Protein AF-A0A1H4CGP2-F1 (afdb_monomer_lite)

Secondary structure (DSSP, 8-state):
------------HHHHHHHHHHHHHHHHHHHHHHHT---HHHHHHHHHHHHHHHHHHHHHHHHHHHHTTPPP-HHHHHHHHHHTTHHHHHHHHHHHHHHH-

Sequence (101 aa):
MAGLASEMAECPPRKRKNQIRKELAYLKDVLLLLEVKPKKSYLIAEERRISGKIGQIERNYWTWIESIKSEYTPRGKREYEKERGVPALMQHLKNLRFII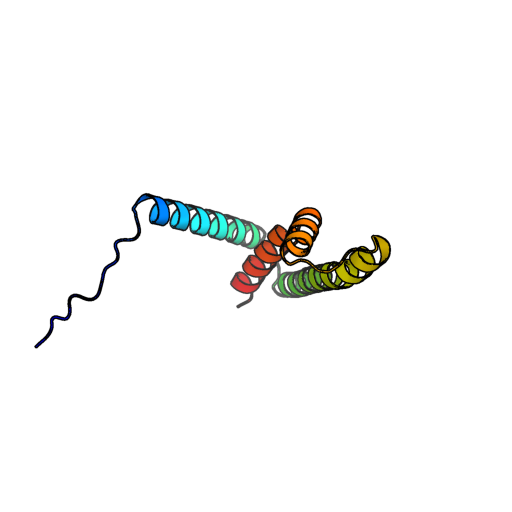D

Foldseek 3Di:
DPDPPPDPVPPPPVNVVVVVVVVVVLVVVLVVVCVVVDDLVVLVVLLVVLVVLLVVLVVVVVVVCVVVVHDDDPVVSVVSCVVVVVVVSVSVSVSSVVVND

Radius of gyration: 19.7 Å; chains: 1; bounding box: 38×55×37 Å

Structure (mmCIF, N/CA/C/O backbone):
data_AF-A0A1H4CGP2-F1
#
_entry.id   AF-A0A1H4CGP2-F1
#
loop_
_atom_site.group_PDB
_ato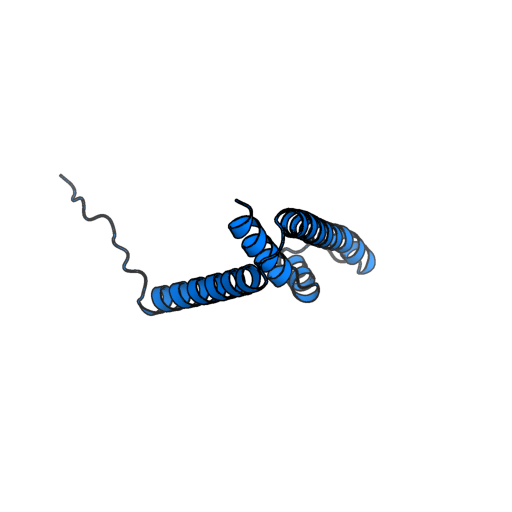m_site.id
_atom_site.type_symbol
_atom_site.label_atom_id
_atom_site.label_alt_id
_atom_site.label_comp_id
_atom_site.label_asym_id
_atom_site.label_entity_id
_atom_site.label_seq_id
_atom_site.pdbx_PDB_ins_code
_atom_site.Cartn_x
_atom_site.Cartn_y
_atom_site.Cartn_z
_atom_site.occupancy
_atom_site.B_iso_or_equiv
_atom_site.auth_seq_id
_atom_site.auth_comp_id
_atom_site.auth_asym_id
_atom_site.auth_atom_id
_atom_site.pdbx_PDB_model_num
ATOM 1 N N . MET A 1 1 ? 21.155 43.556 13.019 1.00 42.44 1 MET A N 1
ATOM 2 C CA . MET A 1 1 ? 19.941 42.784 13.358 1.00 42.44 1 MET A CA 1
ATOM 3 C C . MET A 1 1 ? 19.184 42.506 12.067 1.00 42.44 1 MET A C 1
ATOM 5 O O . MET A 1 1 ? 18.368 43.320 11.659 1.00 42.44 1 MET A O 1
ATOM 9 N N . ALA A 1 2 ? 19.555 41.433 11.362 1.00 44.91 2 ALA A N 1
ATOM 10 C CA . ALA A 1 2 ? 18.873 41.006 10.141 1.00 44.91 2 ALA A CA 1
ATOM 11 C C . ALA A 1 2 ? 17.583 40.275 10.534 1.00 44.91 2 ALA A C 1
ATOM 13 O O . ALA A 1 2 ? 17.596 39.435 11.432 1.00 44.91 2 ALA A O 1
ATOM 14 N N . GLY A 1 3 ? 16.476 40.701 9.933 1.00 42.19 3 GLY A N 1
ATOM 15 C CA . GLY A 1 3 ? 15.122 40.426 10.383 1.00 42.19 3 GLY A CA 1
ATOM 16 C C . GLY A 1 3 ? 14.733 38.952 10.356 1.00 42.19 3 GLY A C 1
ATOM 17 O O . GLY A 1 3 ? 14.926 38.245 9.371 1.00 42.19 3 GLY A O 1
ATOM 18 N N . LEU A 1 4 ? 14.079 38.548 11.441 1.00 50.44 4 LEU A N 1
ATOM 19 C CA . LEU A 1 4 ? 13.177 37.405 11.531 1.00 50.44 4 LEU A CA 1
ATOM 20 C C . LEU A 1 4 ? 11.930 37.650 10.662 1.00 50.44 4 LEU A C 1
ATOM 22 O O . LEU A 1 4 ? 10.823 37.792 11.169 1.00 50.44 4 LEU A O 1
ATOM 26 N N . ALA A 1 5 ? 12.097 37.712 9.347 1.00 49.69 5 ALA A N 1
ATOM 27 C CA . ALA A 1 5 ? 11.003 37.508 8.407 1.00 49.69 5 ALA A CA 1
ATOM 28 C C . ALA A 1 5 ? 11.251 36.158 7.740 1.00 49.69 5 ALA A C 1
ATOM 30 O O . ALA A 1 5 ? 11.598 36.066 6.567 1.00 49.69 5 ALA A O 1
ATOM 31 N N . SER A 1 6 ? 11.156 35.116 8.571 1.00 46.47 6 SER A N 1
ATOM 32 C CA . SER A 1 6 ? 11.097 33.732 8.128 1.00 46.47 6 SER A CA 1
ATOM 33 C C . SER A 1 6 ? 10.020 33.636 7.061 1.00 46.47 6 SER A C 1
ATOM 35 O O . SER A 1 6 ? 8.868 34.012 7.285 1.00 46.47 6 SER A O 1
ATOM 37 N N . GLU A 1 7 ? 10.457 33.192 5.896 1.00 48.91 7 GLU A N 1
ATOM 38 C CA . GLU A 1 7 ? 9.692 32.888 4.708 1.00 48.91 7 GLU A CA 1
ATOM 39 C C . GLU A 1 7 ? 8.458 32.051 5.072 1.00 48.91 7 GLU A C 1
ATOM 41 O O . GLU A 1 7 ? 8.462 30.820 5.030 1.00 48.91 7 GLU A O 1
ATOM 46 N N . MET A 1 8 ? 7.343 32.714 5.379 1.00 48.78 8 MET A N 1
ATOM 47 C CA . MET A 1 8 ? 6.030 32.129 5.160 1.00 48.78 8 MET A CA 1
ATOM 48 C C . MET A 1 8 ? 5.850 32.071 3.649 1.00 48.78 8 MET A C 1
ATOM 50 O O . MET A 1 8 ? 5.173 32.906 3.056 1.00 48.78 8 MET A O 1
ATOM 54 N N . ALA A 1 9 ? 6.521 31.112 3.009 1.00 52.78 9 ALA A N 1
ATOM 55 C CA . ALA A 1 9 ? 6.240 30.727 1.643 1.00 52.78 9 ALA A CA 1
ATOM 56 C C . ALA A 1 9 ? 4.785 30.252 1.628 1.00 52.78 9 ALA A C 1
ATOM 58 O O . ALA A 1 9 ? 4.489 29.088 1.911 1.00 52.78 9 ALA A O 1
ATOM 59 N N . GLU A 1 10 ? 3.864 31.189 1.395 1.00 57.94 10 GLU A N 1
ATOM 60 C CA . GLU A 1 10 ? 2.443 30.925 1.280 1.00 57.94 10 GLU A CA 1
ATOM 61 C C . GLU A 1 10 ? 2.278 29.849 0.216 1.00 57.94 10 GLU A C 1
ATOM 63 O O . GLU A 1 10 ? 2.461 30.071 -0.983 1.00 57.94 10 GLU A O 1
ATOM 68 N N . CYS A 1 11 ? 2.001 28.628 0.672 1.00 59.34 11 CYS A N 1
ATOM 69 C CA . CYS A 1 11 ? 1.760 27.517 -0.220 1.00 59.34 11 CYS A CA 1
ATOM 70 C C . CYS A 1 11 ? 0.602 27.937 -1.138 1.00 59.34 11 CYS A C 1
ATOM 72 O O . CYS A 1 11 ? -0.481 28.231 -0.617 1.00 59.34 11 CYS A O 1
ATOM 74 N N . PRO A 1 12 ? 0.801 27.987 -2.473 1.00 70.00 12 PRO A N 1
ATOM 75 C CA . PRO A 1 12 ? -0.190 28.513 -3.397 1.00 70.00 12 PRO A CA 1
ATOM 76 C C . PRO A 1 12 ? -1.572 27.927 -3.085 1.00 70.00 12 PRO A C 1
ATOM 78 O O . PRO A 1 12 ? -1.667 26.703 -2.934 1.00 70.00 12 PRO A O 1
ATOM 81 N N . PRO A 1 13 ? -2.651 28.729 -3.025 1.00 70.94 13 PRO A N 1
ATOM 82 C CA . PRO A 1 13 ? -3.971 28.276 -2.567 1.00 70.94 13 PRO A CA 1
ATOM 83 C C . PRO A 1 13 ? -4.460 26.972 -3.230 1.00 70.94 13 PRO A C 1
ATOM 85 O O . PRO A 1 13 ? -5.111 26.134 -2.601 1.00 70.94 13 PRO A O 1
ATOM 88 N N . ARG A 1 14 ? -4.074 26.739 -4.49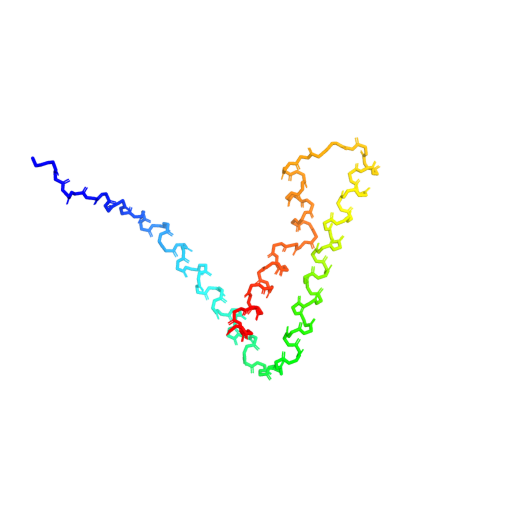5 1.00 70.81 14 ARG A N 1
ATOM 89 C CA . ARG A 1 14 ? -4.337 25.496 -5.245 1.00 70.81 14 ARG A CA 1
ATOM 90 C C . ARG A 1 14 ? -3.636 24.260 -4.662 1.00 70.81 14 ARG A C 1
ATOM 92 O O . ARG A 1 14 ? -4.256 23.200 -4.586 1.00 70.81 14 ARG A O 1
ATOM 99 N N . LYS A 1 15 ? -2.371 24.375 -4.239 1.00 78.06 15 LYS A N 1
ATOM 100 C CA . LYS A 1 15 ? -1.616 23.276 -3.611 1.00 78.06 15 LYS A CA 1
ATOM 101 C C . LYS A 1 15 ? -2.242 22.896 -2.268 1.00 78.06 15 LYS A C 1
ATOM 103 O O . LYS A 1 15 ? -2.486 21.714 -2.037 1.00 78.06 15 LYS A O 1
ATOM 108 N N . ARG A 1 16 ? -2.617 23.889 -1.452 1.00 83.06 16 ARG A N 1
ATOM 109 C CA . ARG A 1 16 ? -3.302 23.676 -0.165 1.00 83.06 16 ARG A CA 1
ATOM 110 C C . ARG A 1 16 ? -4.648 22.964 -0.334 1.00 83.06 16 ARG A C 1
ATOM 112 O O . ARG A 1 16 ? -4.913 21.979 0.346 1.00 83.06 16 ARG A O 1
ATOM 119 N N . LYS A 1 17 ? -5.468 23.386 -1.302 1.00 86.75 17 LYS A N 1
ATOM 120 C CA . LYS A 1 17 ? -6.754 22.731 -1.605 1.00 86.75 17 LYS A CA 1
ATOM 121 C C . LYS A 1 17 ? -6.590 21.268 -2.035 1.00 86.75 17 LYS A C 1
ATOM 123 O O . LYS A 1 17 ? -7.371 20.414 -1.623 1.00 86.75 17 LYS A O 1
ATOM 128 N N . ASN A 1 18 ? -5.588 20.969 -2.861 1.00 88.44 18 ASN A N 1
ATOM 129 C CA . ASN A 1 18 ? -5.317 19.597 -3.295 1.00 88.44 18 ASN A CA 1
ATOM 130 C C . ASN A 1 18 ? -4.807 18.716 -2.152 1.00 88.44 18 ASN A C 1
ATOM 132 O O . ASN A 1 18 ? -5.171 17.544 -2.097 1.00 88.44 18 ASN A O 1
ATOM 136 N N . GLN A 1 19 ? -4.013 19.277 -1.240 1.00 89.19 19 GLN A N 1
ATOM 137 C CA . GLN A 1 19 ? -3.563 18.579 -0.040 1.00 89.19 19 GLN A CA 1
ATOM 138 C C . GLN A 1 19 ? -4.751 18.191 0.851 1.00 89.19 19 GLN A C 1
ATOM 140 O O . GLN A 1 19 ? -4.930 17.011 1.138 1.00 89.19 19 GLN A O 1
ATOM 145 N N . ILE A 1 20 ? -5.637 19.148 1.151 1.00 91.19 20 ILE A N 1
ATOM 146 C CA . ILE A 1 20 ? -6.859 18.904 1.936 1.00 91.19 20 ILE A CA 1
ATOM 147 C C . ILE A 1 20 ? -7.723 17.813 1.289 1.00 91.19 20 ILE A C 1
ATOM 149 O O . ILE A 1 20 ? -8.227 16.928 1.970 1.00 91.19 20 ILE A O 1
ATOM 153 N N . ARG A 1 21 ? -7.883 17.830 -0.041 1.00 91.88 21 ARG A N 1
ATOM 154 C CA . ARG A 1 21 ? -8.652 16.792 -0.753 1.00 91.88 21 ARG A CA 1
ATOM 155 C C . ARG A 1 21 ? -8.062 15.393 -0.577 1.00 91.88 21 ARG A C 1
ATOM 157 O O . ARG A 1 21 ? -8.825 14.446 -0.421 1.00 91.88 21 ARG A O 1
ATOM 164 N N . LYS A 1 22 ? -6.733 15.261 -0.614 1.00 89.19 22 LYS A N 1
ATOM 165 C CA . LYS A 1 22 ? -6.050 13.974 -0.411 1.00 89.19 22 LYS A CA 1
ATOM 166 C C . LYS A 1 22 ? -6.208 13.480 1.022 1.00 89.19 22 LYS A C 1
ATOM 168 O O . LYS A 1 22 ? -6.500 12.308 1.222 1.00 89.19 22 LYS A O 1
ATOM 173 N N . GLU A 1 23 ? -6.057 14.372 1.996 1.00 90.06 23 GLU A N 1
ATOM 174 C CA . GLU A 1 23 ? -6.261 14.053 3.414 1.00 90.06 23 GLU A CA 1
ATOM 175 C C . GLU A 1 23 ? -7.705 13.630 3.689 1.00 90.06 23 GLU A C 1
ATOM 177 O O . GLU A 1 23 ? -7.942 12.629 4.357 1.00 90.06 23 GLU A O 1
ATOM 182 N N . LEU A 1 24 ? -8.678 14.325 3.100 1.00 93.44 24 LEU A N 1
ATOM 183 C CA . LEU A 1 24 ? -10.091 14.000 3.261 1.00 93.44 24 LEU A CA 1
ATOM 184 C C . LEU A 1 24 ? -10.460 12.663 2.600 1.00 93.44 24 LEU A C 1
ATOM 186 O O . LEU A 1 24 ? -11.256 11.914 3.157 1.00 93.44 24 LEU A O 1
ATOM 190 N N . ALA A 1 25 ? -9.877 12.339 1.441 1.00 90.44 25 ALA A N 1
ATOM 191 C CA . ALA A 1 25 ? -10.035 11.021 0.822 1.00 90.44 25 ALA A CA 1
ATOM 192 C C . ALA A 1 25 ? -9.438 9.910 1.703 1.00 90.44 25 ALA A C 1
ATOM 194 O O . ALA A 1 25 ? -10.109 8.923 1.978 1.00 90.44 25 ALA A O 1
ATOM 195 N N . TYR A 1 26 ? -8.228 10.124 2.224 1.00 92.00 26 TYR A N 1
ATOM 196 C CA . TYR A 1 26 ? -7.581 9.201 3.157 1.00 92.00 26 TYR A CA 1
ATOM 197 C C . TYR A 1 26 ? -8.438 8.923 4.402 1.00 92.00 26 TYR A C 1
ATOM 199 O O . TYR A 1 26 ? -8.658 7.766 4.753 1.00 92.00 26 TYR A O 1
ATOM 207 N N . LEU A 1 27 ? -8.963 9.969 5.048 1.00 92.94 27 LEU A N 1
ATOM 208 C CA . LEU A 1 27 ? -9.799 9.817 6.242 1.00 92.94 27 LEU A CA 1
ATOM 209 C C . LEU A 1 27 ? -11.111 9.079 5.952 1.00 92.94 27 LEU A C 1
ATOM 211 O O . LEU A 1 27 ? -11.571 8.316 6.797 1.00 92.94 27 LEU A O 1
ATOM 215 N N . LYS A 1 28 ? -11.696 9.264 4.763 1.00 93.69 28 LYS A N 1
ATOM 216 C CA . LYS A 1 28 ? -12.882 8.505 4.336 1.00 93.69 28 LYS A CA 1
ATOM 217 C C . LYS A 1 28 ? -12.591 7.013 4.216 1.00 93.69 28 LYS A C 1
ATOM 219 O O . LYS A 1 28 ? -13.382 6.213 4.705 1.00 93.69 28 LYS A O 1
ATOM 224 N N . ASP A 1 29 ? -11.460 6.647 3.621 1.00 90.81 29 ASP A N 1
ATOM 225 C CA . ASP A 1 29 ? -11.079 5.239 3.481 1.00 90.81 29 ASP A CA 1
ATOM 226 C C . ASP A 1 29 ? -10.842 4.579 4.849 1.00 90.81 29 ASP A C 1
ATOM 228 O O . ASP A 1 29 ? -11.222 3.429 5.068 1.00 90.81 29 ASP A O 1
ATOM 232 N N . VAL A 1 30 ? -10.230 5.309 5.788 1.00 92.75 30 VAL A N 1
ATOM 233 C CA . VAL A 1 30 ? -10.037 4.848 7.172 1.00 92.75 30 VAL A CA 1
ATOM 234 C C . VAL A 1 30 ? -11.376 4.687 7.893 1.00 92.75 30 VAL A C 1
ATOM 236 O O . VAL A 1 30 ? -11.602 3.663 8.537 1.00 92.75 30 VAL A O 1
ATOM 239 N N . LEU A 1 31 ? -12.274 5.669 7.773 1.00 92.50 31 LEU A N 1
ATOM 240 C CA . LEU A 1 31 ? -13.594 5.618 8.399 1.00 92.50 31 LEU A CA 1
ATOM 241 C C . LEU A 1 31 ? -14.388 4.398 7.920 1.00 92.50 31 LEU A C 1
ATOM 243 O O . LEU A 1 31 ? -14.942 3.676 8.742 1.00 92.50 31 LEU A O 1
ATOM 247 N N . LEU A 1 32 ? -14.361 4.115 6.616 1.00 90.62 32 LEU A N 1
ATOM 248 C CA . LEU A 1 32 ? -15.046 2.962 6.035 1.00 90.62 32 LEU A CA 1
ATOM 249 C C . LEU A 1 32 ? -14.535 1.627 6.605 1.00 90.62 32 LEU A C 1
ATOM 251 O O . LEU A 1 32 ? -15.320 0.713 6.845 1.00 90.62 32 LEU A O 1
ATOM 255 N N . LEU A 1 33 ? -13.233 1.509 6.884 1.00 88.88 33 LEU A N 1
ATOM 256 C CA . LEU A 1 33 ? -12.685 0.328 7.564 1.00 88.88 33 LEU A CA 1
ATOM 257 C C . LEU A 1 33 ? -13.176 0.214 9.013 1.00 88.88 33 LEU A C 1
ATOM 259 O O . LEU A 1 33 ? -13.440 -0.893 9.481 1.00 88.88 33 LEU A O 1
ATOM 263 N N . LEU A 1 34 ? -13.308 1.338 9.721 1.00 90.38 34 LEU A N 1
ATOM 264 C CA . LEU A 1 34 ? -13.789 1.373 11.105 1.00 90.38 34 LEU A CA 1
ATOM 265 C C . LEU A 1 34 ? -15.290 1.076 11.223 1.00 90.38 34 LEU A C 1
ATOM 267 O O . LEU A 1 34 ? -15.707 0.454 12.201 1.00 90.38 34 LEU A O 1
ATOM 271 N N . GLU A 1 35 ? -16.096 1.466 10.235 1.00 93.25 35 GLU A N 1
ATOM 272 C CA . GLU A 1 35 ? -17.546 1.216 10.207 1.00 93.25 35 GLU A CA 1
ATOM 273 C C . GLU A 1 35 ? -17.888 -0.280 10.236 1.00 93.25 35 GLU A C 1
ATOM 275 O O . GLU A 1 35 ? -18.869 -0.683 10.862 1.00 93.25 35 GLU A O 1
ATOM 280 N N . VAL A 1 36 ? -17.031 -1.119 9.647 1.00 90.00 36 VAL A N 1
ATOM 281 C CA . VAL A 1 36 ? -17.167 -2.588 9.661 1.00 90.00 36 VAL A CA 1
ATOM 282 C C . VAL A 1 36 ? -16.824 -3.187 11.037 1.00 90.00 36 VAL A C 1
ATOM 284 O O . VAL A 1 36 ? -17.060 -4.370 11.281 1.00 90.00 36 VAL A O 1
ATOM 287 N N . LYS A 1 37 ? -16.290 -2.381 11.965 1.00 89.56 37 LYS A N 1
ATOM 288 C CA . LYS A 1 37 ? -15.862 -2.784 13.317 1.00 89.56 37 LYS A CA 1
ATOM 289 C C . LYS A 1 37 ? -14.992 -4.056 13.317 1.00 89.56 37 LYS A C 1
ATOM 291 O O . LYS A 1 37 ? -15.290 -5.012 14.043 1.00 89.56 37 LYS A O 1
ATOM 296 N N . PRO A 1 38 ? -13.918 -4.108 12.506 1.00 91.31 38 PRO A N 1
ATOM 297 C CA . PRO A 1 38 ? -13.060 -5.279 12.428 1.00 91.31 38 PRO A CA 1
ATOM 298 C C . PRO A 1 38 ? -12.367 -5.537 13.769 1.00 91.31 38 PRO A C 1
ATOM 300 O O . PRO A 1 38 ? -11.966 -4.621 14.486 1.00 91.31 38 PRO A O 1
ATOM 303 N N . LYS A 1 39 ? -12.171 -6.815 14.100 1.00 94.38 39 LYS A N 1
ATOM 304 C CA . LYS A 1 39 ? -11.365 -7.199 15.265 1.00 94.38 39 LYS A CA 1
ATOM 305 C C . LYS A 1 39 ? -9.905 -6.790 15.043 1.00 94.38 39 LYS A C 1
ATOM 307 O O . LYS A 1 39 ? -9.376 -6.960 13.946 1.00 94.38 39 LYS A O 1
ATOM 312 N N . LYS A 1 40 ? -9.208 -6.371 16.105 1.00 92.44 40 LYS A N 1
ATOM 313 C CA . LYS A 1 40 ? -7.773 -6.022 16.040 1.00 92.44 40 LYS A CA 1
ATOM 314 C C . LYS A 1 40 ? -6.907 -7.150 15.459 1.00 92.44 40 LYS A C 1
ATOM 316 O O . LYS A 1 40 ? -6.003 -6.888 14.676 1.00 92.44 40 LYS A O 1
ATOM 321 N N . SER A 1 41 ? -7.215 -8.409 15.777 1.00 94.94 41 SER A N 1
ATOM 322 C CA . SER A 1 41 ? -6.512 -9.572 15.217 1.00 94.94 41 SER A CA 1
ATOM 323 C C . SER A 1 41 ? -6.645 -9.683 13.696 1.00 94.94 41 SER A C 1
ATOM 325 O O . SER A 1 41 ? -5.677 -10.043 13.030 1.00 94.94 41 SER A O 1
ATOM 327 N N . TYR A 1 42 ? -7.812 -9.336 13.145 1.00 94.56 42 TYR A N 1
ATOM 328 C CA . TYR A 1 42 ? -8.028 -9.290 11.702 1.00 94.56 42 TYR A CA 1
ATOM 329 C C . TYR A 1 42 ? -7.183 -8.189 11.062 1.00 94.56 42 TYR A C 1
ATOM 331 O O . TYR A 1 42 ? -6.493 -8.454 10.086 1.00 94.56 42 TYR A O 1
ATOM 339 N N . LEU A 1 43 ? -7.173 -6.986 11.646 1.00 94.31 43 LEU A N 1
ATOM 340 C CA . LEU A 1 43 ? -6.376 -5.866 11.135 1.00 94.31 43 LEU A CA 1
ATOM 341 C C . LEU A 1 43 ? -4.880 -6.204 11.076 1.00 94.31 43 LEU A C 1
ATOM 343 O O . LEU A 1 43 ? -4.238 -5.947 10.064 1.00 94.31 43 LEU A O 1
ATOM 347 N N . ILE A 1 44 ? -4.344 -6.849 12.118 1.00 95.56 44 ILE A N 1
ATOM 348 C CA . ILE A 1 44 ? -2.941 -7.297 12.159 1.00 95.56 44 ILE A CA 1
ATOM 349 C C . ILE A 1 44 ? -2.671 -8.386 11.109 1.00 95.56 44 ILE A C 1
ATOM 351 O O . ILE A 1 44 ? -1.638 -8.369 10.439 1.00 95.56 44 ILE A O 1
ATOM 355 N N . ALA A 1 45 ? -3.578 -9.356 10.956 1.00 96.31 45 ALA A N 1
ATOM 356 C CA . ALA A 1 45 ? -3.433 -10.401 9.944 1.00 96.31 45 ALA A CA 1
ATOM 357 C C . ALA A 1 45 ? -3.457 -9.814 8.524 1.00 96.31 45 ALA A C 1
ATOM 359 O O . ALA A 1 45 ? -2.646 -10.196 7.678 1.00 96.31 45 ALA A O 1
ATOM 360 N N . GLU A 1 46 ? -4.344 -8.852 8.287 1.00 95.62 46 GLU A N 1
ATOM 361 C CA . GLU A 1 46 ? -4.492 -8.171 7.008 1.00 95.62 46 GLU A CA 1
ATOM 362 C C . GLU A 1 46 ? -3.279 -7.288 6.687 1.00 95.62 46 GLU A C 1
ATOM 364 O O . GLU A 1 46 ? -2.760 -7.337 5.569 1.00 95.62 46 GLU A O 1
ATOM 369 N N . GLU A 1 47 ? -2.745 -6.571 7.681 1.00 96.19 47 GLU A N 1
ATOM 370 C CA . GLU A 1 47 ? -1.498 -5.809 7.553 1.00 96.19 47 GLU A CA 1
ATOM 371 C C . GLU A 1 47 ? -0.346 -6.719 7.095 1.00 96.19 47 GLU A C 1
ATOM 373 O O . GLU A 1 47 ? 0.342 -6.427 6.108 1.00 96.19 47 GLU A O 1
ATOM 378 N N . ARG A 1 48 ? -0.173 -7.870 7.758 1.00 97.00 48 ARG A N 1
ATOM 379 C CA . ARG A 1 48 ? 0.854 -8.862 7.399 1.00 97.00 48 ARG A CA 1
ATOM 380 C C . ARG A 1 48 ? 0.647 -9.416 5.994 1.00 97.00 48 ARG A C 1
ATOM 382 O O . ARG A 1 48 ? 1.615 -9.537 5.243 1.00 97.00 48 ARG A O 1
ATOM 389 N N . ARG A 1 49 ? -0.596 -9.730 5.620 1.00 97.88 49 ARG A N 1
ATOM 390 C CA . ARG A 1 49 ? -0.942 -10.250 4.289 1.00 97.88 49 ARG A CA 1
ATOM 391 C C . ARG A 1 49 ? -0.574 -9.256 3.188 1.00 97.88 49 ARG A C 1
ATOM 393 O O . ARG A 1 49 ? 0.035 -9.645 2.190 1.00 97.88 49 ARG A O 1
ATOM 400 N N . ILE A 1 50 ? -0.919 -7.981 3.363 1.00 96.94 50 ILE A N 1
ATOM 401 C CA . ILE A 1 50 ? -0.635 -6.924 2.381 1.00 96.94 50 ILE A CA 1
ATOM 402 C C . ILE A 1 50 ? 0.861 -6.643 2.297 1.00 96.94 50 ILE A C 1
ATOM 404 O O . ILE A 1 50 ? 1.400 -6.593 1.192 1.00 96.94 50 ILE A O 1
ATOM 408 N N . SER A 1 51 ? 1.538 -6.528 3.441 1.00 96.38 51 SER A N 1
ATOM 409 C CA . SER A 1 51 ? 2.993 -6.361 3.500 1.00 96.38 51 SER A CA 1
ATOM 410 C C . SER A 1 51 ? 3.716 -7.508 2.780 1.00 96.38 51 SER A C 1
ATOM 412 O O . SER A 1 51 ? 4.556 -7.280 1.907 1.00 96.38 51 SER A O 1
ATOM 414 N N . GLY A 1 52 ? 3.301 -8.753 3.038 1.00 97.31 52 GLY A N 1
ATOM 415 C CA . GLY A 1 52 ? 3.824 -9.933 2.348 1.00 97.31 52 GLY A CA 1
ATOM 416 C C . GLY A 1 52 ? 3.577 -9.910 0.837 1.00 97.31 52 GLY A C 1
ATOM 417 O O . GLY A 1 52 ? 4.476 -10.245 0.062 1.00 97.31 52 GLY A O 1
ATOM 418 N N . LYS A 1 53 ? 2.392 -9.464 0.399 1.00 96.81 53 LYS A N 1
ATOM 419 C CA . LYS A 1 53 ? 2.061 -9.313 -1.027 1.00 96.81 53 LYS A CA 1
ATOM 420 C C . LYS A 1 53 ? 2.943 -8.268 -1.712 1.00 96.81 53 LYS A C 1
ATOM 422 O O . LYS A 1 53 ? 3.417 -8.531 -2.814 1.00 96.81 53 LYS A O 1
ATOM 427 N N . ILE A 1 54 ? 3.183 -7.120 -1.077 1.00 96.00 54 ILE A N 1
ATOM 428 C CA . ILE A 1 54 ? 4.085 -6.083 -1.604 1.00 96.00 54 ILE A CA 1
ATOM 429 C C . ILE A 1 54 ? 5.498 -6.656 -1.754 1.00 96.00 54 ILE A C 1
ATOM 431 O O . ILE A 1 54 ? 6.053 -6.608 -2.849 1.00 96.00 54 ILE A O 1
ATOM 435 N N . GLY A 1 55 ? 6.024 -7.309 -0.714 1.00 94.69 55 GLY A N 1
ATOM 436 C CA . GLY A 1 55 ? 7.345 -7.941 -0.783 1.00 94.69 55 GLY A CA 1
ATOM 437 C C . GLY A 1 55 ? 7.445 -9.028 -1.863 1.00 94.69 55 GLY A C 1
ATOM 438 O O . GLY A 1 55 ? 8.490 -9.190 -2.489 1.00 94.69 55 GLY A O 1
ATOM 439 N N . GLN A 1 56 ? 6.362 -9.764 -2.138 1.00 95.75 56 GLN A N 1
ATOM 440 C CA . GLN A 1 56 ? 6.335 -10.718 -3.251 1.00 95.75 56 GLN A CA 1
ATOM 441 C C . GLN A 1 56 ? 6.389 -10.018 -4.613 1.00 95.75 56 GLN A C 1
ATOM 443 O O . GLN A 1 56 ? 7.101 -10.479 -5.502 1.00 95.75 56 GLN A O 1
ATOM 448 N N . ILE A 1 57 ? 5.659 -8.912 -4.785 1.00 95.19 57 ILE A N 1
ATOM 449 C CA . ILE A 1 57 ? 5.686 -8.124 -6.025 1.00 95.19 57 ILE A CA 1
ATOM 450 C C . ILE A 1 57 ? 7.099 -7.589 -6.284 1.00 95.19 57 ILE A C 1
ATOM 452 O O . ILE A 1 57 ? 7.577 -7.682 -7.416 1.00 95.19 57 ILE A O 1
ATOM 456 N N . GLU A 1 58 ? 7.775 -7.096 -5.244 1.00 91.38 58 GLU A N 1
ATOM 457 C CA . GLU A 1 58 ? 9.158 -6.617 -5.322 1.00 91.38 58 GLU A CA 1
ATOM 458 C C . GLU A 1 58 ? 10.144 -7.722 -5.713 1.00 91.38 58 GLU A C 1
ATOM 460 O O . GLU A 1 58 ? 11.004 -7.497 -6.560 1.00 91.38 58 GLU A O 1
ATOM 465 N N . ARG A 1 59 ? 10.008 -8.932 -5.155 1.00 91.50 59 ARG A N 1
ATOM 466 C CA . ARG A 1 59 ? 10.831 -10.081 -5.573 1.00 91.50 59 ARG A CA 1
ATOM 467 C C . ARG A 1 59 ? 10.582 -10.456 -7.031 1.00 91.50 59 ARG A C 1
ATOM 469 O O . ARG A 1 59 ? 11.530 -10.636 -7.788 1.00 91.50 59 ARG A O 1
ATOM 476 N N . ASN A 1 60 ? 9.314 -10.506 -7.435 1.00 93.88 60 ASN A N 1
ATOM 477 C CA . ASN A 1 60 ? 8.923 -10.856 -8.800 1.00 93.88 60 ASN A CA 1
ATOM 478 C C . ASN A 1 60 ? 9.427 -9.847 -9.843 1.00 93.88 60 ASN A C 1
ATOM 480 O O . ASN A 1 60 ? 9.564 -10.205 -11.010 1.00 93.88 60 ASN A O 1
ATOM 484 N N . TYR A 1 61 ? 9.697 -8.600 -9.449 1.00 90.94 61 TYR A N 1
ATOM 485 C CA . TYR A 1 61 ? 10.232 -7.589 -10.357 1.00 90.94 61 TYR A CA 1
ATOM 486 C C . TYR A 1 61 ? 11.616 -7.966 -10.898 1.00 90.94 61 TYR A C 1
ATOM 488 O O . TYR A 1 61 ? 11.867 -7.787 -12.086 1.00 90.94 61 TYR A O 1
ATOM 496 N N . TRP A 1 62 ? 12.489 -8.531 -10.059 1.00 87.12 62 TRP A N 1
ATOM 497 C CA . TRP A 1 62 ? 13.819 -8.970 -10.488 1.00 87.12 62 TRP A CA 1
ATOM 498 C C . TRP A 1 62 ? 13.732 -10.118 -11.488 1.00 87.12 62 TRP A C 1
ATOM 500 O O . TRP A 1 62 ? 14.310 -10.036 -12.568 1.00 87.12 62 TRP A O 1
ATOM 510 N N . THR A 1 63 ? 12.904 -11.1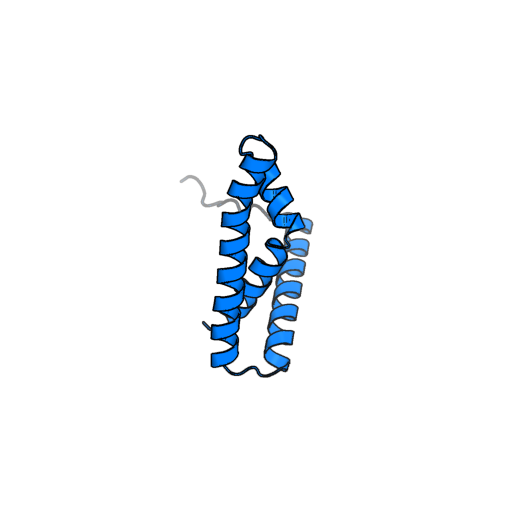21 -11.190 1.00 89.44 63 THR A N 1
ATOM 511 C CA . THR A 1 63 ? 12.626 -12.225 -12.117 1.00 89.44 63 THR A CA 1
ATOM 512 C C . THR A 1 63 ? 12.040 -11.723 -13.438 1.00 89.44 63 THR A C 1
ATOM 514 O O . THR A 1 63 ? 12.401 -12.205 -14.509 1.00 89.44 63 THR A O 1
ATOM 517 N N . TRP A 1 64 ? 11.143 -10.735 -13.384 1.00 88.38 64 TRP A N 1
ATOM 518 C CA . TRP A 1 64 ? 10.574 -10.129 -14.583 1.00 88.38 64 TRP A CA 1
ATOM 519 C C . TRP A 1 64 ? 11.643 -9.414 -15.415 1.00 88.38 64 TRP A C 1
ATOM 521 O O . TRP A 1 64 ? 11.746 -9.706 -16.604 1.00 88.38 64 TRP A O 1
ATOM 531 N N . ILE A 1 65 ? 12.471 -8.561 -14.802 1.00 90.00 65 ILE A N 1
ATOM 532 C CA . ILE A 1 65 ? 13.589 -7.869 -15.462 1.00 90.00 65 ILE A CA 1
ATOM 533 C C . ILE A 1 65 ? 14.526 -8.846 -16.175 1.00 90.00 65 ILE A C 1
ATOM 535 O O . ILE A 1 65 ? 14.856 -8.630 -17.344 1.00 90.00 65 ILE A O 1
ATOM 539 N N . GLU A 1 66 ? 14.908 -9.931 -15.498 1.00 86.88 66 GLU A N 1
ATOM 540 C CA . GLU A 1 66 ? 15.763 -10.976 -16.067 1.00 86.88 66 GLU A CA 1
ATOM 541 C C . GLU A 1 66 ? 15.096 -11.633 -17.282 1.00 86.88 66 GLU A C 1
ATOM 543 O O . GLU A 1 66 ? 15.717 -11.771 -18.337 1.00 86.88 66 GLU A O 1
ATOM 548 N N . SER A 1 67 ? 13.807 -11.979 -17.171 1.00 86.12 67 SER A N 1
ATOM 549 C CA . SER A 1 67 ? 13.061 -12.637 -18.253 1.00 86.12 67 SER A CA 1
ATOM 550 C C . SER A 1 67 ? 12.923 -11.784 -19.516 1.00 86.12 67 SER A C 1
ATOM 552 O O . SER A 1 67 ? 12.951 -12.321 -20.623 1.00 86.12 67 SER A O 1
ATOM 554 N N . ILE A 1 68 ? 12.816 -10.460 -19.369 1.00 86.50 68 ILE A N 1
ATOM 555 C CA . ILE A 1 68 ? 12.710 -9.535 -20.504 1.00 86.50 68 ILE A CA 1
ATOM 556 C C . ILE A 1 68 ? 14.079 -9.038 -20.992 1.00 86.50 68 ILE A C 1
ATOM 558 O O . ILE A 1 68 ? 14.125 -8.215 -21.905 1.00 86.50 68 ILE A O 1
ATOM 562 N N . LYS A 1 69 ? 15.184 -9.516 -20.393 1.00 84.19 69 LYS A N 1
ATOM 563 C CA . LYS A 1 69 ? 16.561 -9.060 -20.661 1.00 84.19 69 LYS A CA 1
ATOM 564 C C . LYS A 1 69 ? 16.705 -7.533 -20.613 1.00 84.19 69 LYS A C 1
ATOM 566 O O . LYS A 1 69 ? 17.441 -6.946 -21.403 1.00 84.19 69 LYS A O 1
ATOM 571 N N . SER A 1 70 ? 15.966 -6.892 -19.711 1.00 85.31 70 SER A N 1
ATOM 572 C CA . SER A 1 70 ? 16.032 -5.446 -19.502 1.00 85.31 70 SER A CA 1
ATOM 573 C C . SER A 1 70 ? 17.007 -5.130 -18.379 1.00 85.31 70 SER A C 1
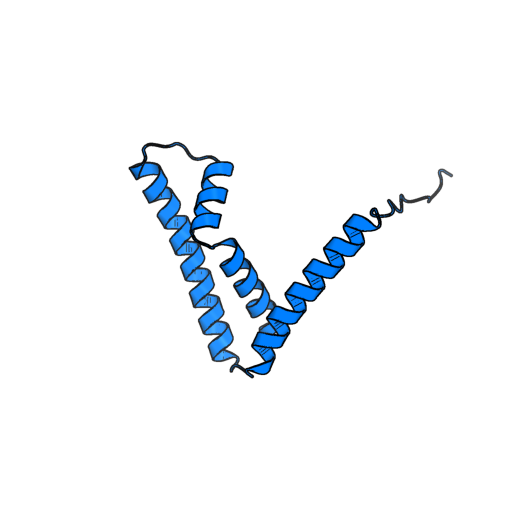ATOM 575 O O . SER A 1 70 ? 17.303 -5.967 -17.532 1.00 85.31 70 SER A O 1
ATOM 577 N N . GLU A 1 71 ? 17.455 -3.883 -18.326 1.00 86.88 71 GLU A N 1
ATOM 578 C CA . GLU A 1 71 ? 18.121 -3.341 -17.150 1.00 86.88 71 GLU A CA 1
ATOM 579 C C . GLU A 1 71 ? 17.112 -2.737 -16.172 1.00 86.88 71 GLU A C 1
ATOM 581 O O . GLU A 1 71 ? 15.978 -2.382 -16.522 1.00 86.88 71 GLU A O 1
ATOM 586 N N . TYR A 1 72 ? 17.551 -2.592 -14.924 1.00 87.06 72 TYR A N 1
ATOM 587 C CA . TYR A 1 72 ? 16.817 -1.847 -13.918 1.00 87.06 72 TYR A CA 1
ATOM 588 C C . TYR A 1 72 ? 16.718 -0.369 -14.290 1.00 87.06 72 TYR A C 1
ATOM 590 O O . TYR A 1 72 ? 17.727 0.315 -14.442 1.00 87.06 72 TYR A O 1
ATOM 598 N N . THR A 1 73 ? 15.494 0.165 -14.296 1.00 90.69 73 THR A N 1
ATOM 599 C CA . THR A 1 73 ? 15.282 1.615 -14.275 1.00 90.69 73 THR A CA 1
ATOM 600 C C . THR A 1 73 ? 14.278 2.010 -13.187 1.00 90.69 73 THR A C 1
ATOM 602 O O . THR A 1 73 ? 13.264 1.332 -12.998 1.00 90.69 73 THR A O 1
ATOM 605 N N . PRO A 1 74 ? 14.475 3.151 -12.495 1.00 89.19 74 PRO A N 1
ATOM 606 C CA . PRO A 1 74 ? 13.500 3.655 -11.523 1.00 89.19 74 PRO A CA 1
ATOM 607 C C . PRO A 1 74 ? 12.123 3.952 -12.131 1.00 89.19 74 PRO A C 1
ATOM 609 O O . PRO A 1 74 ? 11.114 3.994 -11.427 1.00 89.19 74 PRO A O 1
ATOM 612 N N . ARG A 1 75 ? 12.061 4.232 -13.437 1.00 90.88 75 ARG A N 1
ATOM 613 C CA . ARG A 1 75 ? 10.797 4.432 -14.152 1.00 90.88 75 ARG A CA 1
ATOM 614 C C . ARG A 1 75 ? 10.098 3.097 -14.417 1.00 90.88 75 ARG A C 1
ATOM 616 O O . ARG A 1 75 ? 8.936 2.978 -14.048 1.00 90.88 75 ARG A O 1
ATOM 623 N N . GLY A 1 76 ? 10.816 2.107 -14.948 1.00 89.38 76 GLY A N 1
ATOM 624 C CA . GLY A 1 76 ? 10.280 0.768 -15.202 1.00 89.38 76 GLY A CA 1
ATOM 625 C C . GLY A 1 76 ? 9.784 0.088 -13.928 1.00 89.38 76 GLY A C 1
ATOM 626 O O . GLY A 1 76 ? 8.688 -0.462 -13.921 1.00 89.38 76 GLY A O 1
ATOM 627 N N . LYS A 1 77 ? 10.507 0.238 -12.807 1.00 90.88 77 LYS A N 1
ATOM 628 C CA . LYS A 1 77 ? 10.039 -0.250 -11.498 1.00 90.88 77 LYS A CA 1
ATOM 629 C C . LYS A 1 77 ? 8.702 0.368 -11.103 1.00 90.88 77 LYS A C 1
ATOM 631 O O . LYS A 1 77 ? 7.789 -0.351 -10.716 1.00 90.88 77 LYS A O 1
ATOM 636 N N . ARG A 1 78 ? 8.567 1.690 -11.236 1.00 92.38 78 ARG A N 1
ATOM 637 C CA . ARG A 1 78 ? 7.325 2.402 -10.895 1.00 92.38 78 ARG A CA 1
ATOM 638 C C . ARG A 1 78 ? 6.158 2.007 -11.795 1.00 92.38 78 ARG A C 1
ATOM 640 O O . ARG A 1 78 ? 5.033 1.919 -11.314 1.00 92.38 78 ARG A O 1
ATOM 647 N N . GLU A 1 79 ? 6.406 1.791 -13.083 1.00 92.88 79 GLU A N 1
ATOM 648 C CA . GLU A 1 79 ? 5.387 1.325 -14.030 1.00 92.88 79 GLU A CA 1
ATOM 649 C C . GLU A 1 79 ? 4.943 -0.103 -13.684 1.00 92.88 79 GLU A C 1
ATOM 651 O O . GLU A 1 79 ? 3.750 -0.330 -13.487 1.00 92.88 79 GLU A O 1
ATOM 656 N N . TYR A 1 80 ? 5.892 -1.011 -13.446 1.00 93.44 80 TYR A N 1
ATOM 657 C CA . TYR A 1 80 ? 5.614 -2.369 -12.977 1.00 93.44 80 TYR A CA 1
ATOM 658 C C . TYR A 1 80 ? 4.816 -2.378 -11.660 1.00 93.44 80 TYR A C 1
ATOM 660 O O . TYR A 1 80 ? 3.782 -3.034 -11.542 1.00 93.44 80 TYR A O 1
ATOM 668 N N . GLU A 1 81 ? 5.244 -1.609 -10.659 1.00 93.94 81 GLU A N 1
ATOM 669 C CA . GLU A 1 81 ? 4.543 -1.482 -9.377 1.00 93.94 81 GLU A CA 1
ATOM 670 C C . GLU A 1 81 ? 3.120 -0.940 -9.546 1.00 93.94 81 GLU A C 1
ATOM 672 O O . GLU A 1 81 ? 2.187 -1.413 -8.888 1.00 93.94 81 GLU A O 1
ATOM 677 N N . LYS A 1 82 ? 2.933 0.030 -10.447 1.00 94.94 82 LYS A N 1
ATOM 678 C CA . LYS A 1 82 ? 1.621 0.593 -10.770 1.00 94.94 82 LYS A CA 1
ATOM 679 C C . LYS A 1 82 ? 0.709 -0.456 -11.406 1.00 94.94 82 LYS A C 1
ATOM 681 O O . LYS A 1 82 ? -0.434 -0.579 -10.971 1.00 94.94 82 LYS A O 1
ATOM 686 N N . GLU A 1 83 ? 1.205 -1.230 -12.369 1.00 94.12 83 GLU A N 1
ATOM 687 C CA . GLU A 1 83 ? 0.457 -2.326 -13.006 1.00 94.12 83 GLU A CA 1
ATOM 688 C C . GLU A 1 83 ? 0.076 -3.429 -12.014 1.00 94.12 83 GLU A C 1
ATOM 690 O O . GLU A 1 83 ? -1.006 -4.009 -12.098 1.00 94.12 83 GLU A O 1
ATOM 695 N N . ARG A 1 84 ? 0.934 -3.694 -11.024 1.00 94.56 84 ARG A N 1
ATOM 696 C CA . ARG A 1 84 ? 0.667 -4.668 -9.953 1.00 94.56 84 ARG A CA 1
ATOM 697 C C . ARG A 1 84 ? -0.163 -4.103 -8.796 1.00 94.56 84 ARG A C 1
ATOM 699 O O . ARG A 1 84 ? -0.450 -4.830 -7.843 1.00 94.56 84 ARG A O 1
ATOM 706 N N . GLY A 1 85 ? -0.567 -2.834 -8.869 1.00 95.50 85 GLY A N 1
ATOM 707 C CA . GLY A 1 85 ? -1.424 -2.190 -7.874 1.00 95.50 85 GLY A CA 1
ATOM 708 C C . GLY A 1 85 ? -0.734 -1.877 -6.543 1.00 95.50 85 GLY A C 1
ATOM 709 O O . GLY A 1 85 ? -1.417 -1.659 -5.541 1.00 95.50 85 GLY A O 1
ATOM 710 N N . VAL A 1 86 ? 0.601 -1.820 -6.509 1.00 95.88 86 VAL A 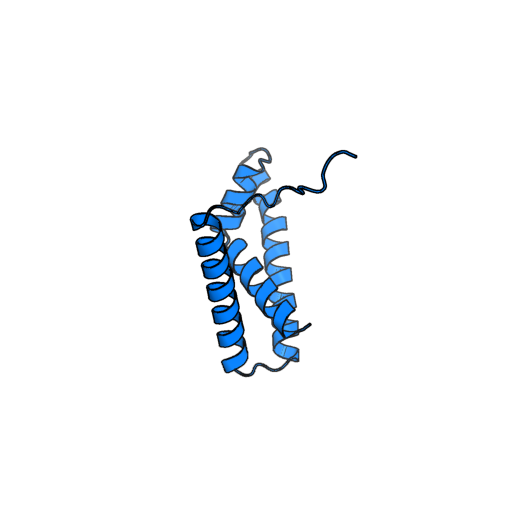N 1
ATOM 711 C CA . VAL A 1 86 ? 1.377 -1.496 -5.298 1.00 95.88 86 VAL A CA 1
ATOM 712 C C . VAL A 1 86 ? 0.950 -0.168 -4.659 1.00 95.88 86 VAL A C 1
ATOM 714 O O . VAL A 1 86 ? 0.804 -0.150 -3.439 1.00 95.88 86 VAL A O 1
ATOM 717 N N . PRO A 1 87 ? 0.645 0.919 -5.403 1.00 95.06 87 PRO A N 1
ATOM 718 C CA . PRO A 1 87 ? 0.180 2.162 -4.784 1.00 95.06 87 PRO A CA 1
ATOM 719 C C . PRO A 1 87 ? -1.093 1.994 -3.942 1.00 95.06 87 PRO A C 1
ATOM 721 O O . PRO A 1 87 ? -1.183 2.544 -2.846 1.00 95.06 87 PRO A O 1
ATOM 724 N N . ALA A 1 88 ? -2.058 1.202 -4.418 1.00 93.50 88 ALA A N 1
ATOM 725 C CA . ALA A 1 88 ? -3.291 0.932 -3.681 1.00 93.50 88 ALA A CA 1
ATOM 726 C C . ALA A 1 88 ? -3.028 0.048 -2.452 1.00 93.50 88 ALA A C 1
ATOM 728 O O . ALA A 1 88 ? -3.570 0.308 -1.379 1.00 93.50 88 ALA A O 1
ATOM 729 N N . LEU A 1 89 ? -2.149 -0.953 -2.580 1.00 96.12 89 LEU A N 1
ATOM 730 C CA . LEU A 1 89 ? -1.729 -1.799 -1.457 1.00 96.12 89 LEU A CA 1
ATOM 731 C C . LEU A 1 89 ? -1.014 -0.987 -0.370 1.00 96.12 89 LEU A C 1
ATOM 733 O O . LEU A 1 89 ? -1.311 -1.155 0.808 1.00 96.12 89 LEU A O 1
ATOM 737 N N . MET A 1 90 ? -0.124 -0.072 -0.758 1.00 95.69 90 MET A N 1
ATOM 738 C CA . MET A 1 90 ? 0.570 0.832 0.163 1.00 95.69 90 MET A CA 1
ATOM 739 C C . MET A 1 90 ? -0.400 1.778 0.872 1.00 95.69 90 MET A C 1
ATOM 741 O O . MET A 1 90 ? -0.269 2.005 2.075 1.00 95.69 90 MET A O 1
ATOM 745 N N . GLN A 1 91 ? -1.397 2.300 0.153 1.00 94.12 91 GLN A N 1
ATOM 746 C CA . GLN A 1 91 ? -2.438 3.127 0.758 1.00 94.12 91 GLN A CA 1
ATOM 747 C C . GLN A 1 91 ? -3.272 2.323 1.761 1.00 94.12 91 GLN A C 1
ATOM 749 O O . GLN A 1 91 ? -3.508 2.791 2.873 1.00 94.12 91 GLN A O 1
ATOM 754 N N . HIS A 1 92 ? -3.660 1.094 1.418 1.00 94.12 92 HIS A N 1
ATOM 755 C CA . HIS A 1 92 ? -4.403 0.234 2.333 1.00 94.12 92 HIS A CA 1
ATOM 756 C C . HIS A 1 92 ? -3.578 -0.129 3.578 1.00 94.12 92 HIS A C 1
ATOM 758 O O . HIS A 1 92 ? -4.086 -0.037 4.694 1.00 94.12 92 HIS A O 1
ATOM 764 N N . LEU A 1 93 ? -2.289 -0.439 3.407 1.00 95.44 93 LEU A N 1
ATOM 765 C CA . LEU A 1 93 ? -1.356 -0.695 4.506 1.00 95.44 93 LEU A CA 1
ATOM 766 C C . LEU A 1 93 ? -1.238 0.510 5.448 1.00 95.44 93 LEU A C 1
ATOM 768 O O . LEU A 1 93 ? -1.259 0.348 6.667 1.00 95.44 93 LEU A O 1
ATOM 772 N N . LYS A 1 94 ? -1.159 1.724 4.892 1.00 94.62 94 LYS A N 1
ATOM 773 C CA . LYS A 1 94 ? -1.155 2.964 5.676 1.00 94.62 94 LYS A CA 1
ATOM 774 C C . LYS A 1 94 ? -2.438 3.113 6.497 1.00 94.62 94 LYS A C 1
ATOM 776 O O . LYS A 1 94 ? -2.356 3.449 7.674 1.00 94.62 94 LYS A O 1
ATOM 781 N N . ASN A 1 95 ? -3.598 2.840 5.896 1.00 94.25 95 ASN A N 1
ATOM 782 C CA . ASN A 1 95 ? -4.883 2.913 6.593 1.00 94.25 95 ASN A CA 1
ATOM 783 C C . ASN A 1 95 ? -4.949 1.903 7.750 1.00 94.25 95 ASN A C 1
ATOM 785 O O . ASN A 1 95 ? -5.411 2.248 8.830 1.00 94.25 95 ASN A O 1
ATOM 789 N N . LEU A 1 96 ? -4.467 0.673 7.541 1.00 93.81 96 LEU A N 1
ATOM 790 C CA . LEU A 1 96 ? -4.446 -0.360 8.580 1.00 93.81 96 LEU A CA 1
ATOM 791 C C . LEU A 1 96 ? -3.549 0.031 9.753 1.00 93.81 96 LEU A C 1
ATOM 793 O O . LEU A 1 96 ? -3.988 -0.058 10.894 1.00 93.81 96 LEU A O 1
ATOM 797 N N . ARG A 1 97 ? -2.329 0.511 9.482 1.00 93.62 97 ARG A N 1
ATOM 798 C CA . ARG A 1 97 ? -1.394 0.953 10.530 1.00 93.62 97 ARG A CA 1
ATOM 799 C C . ARG A 1 97 ? -1.966 2.089 11.362 1.00 93.62 97 ARG A C 1
ATOM 801 O O . ARG A 1 97 ? -1.959 1.996 12.576 1.00 93.62 97 ARG A O 1
ATOM 808 N N . PHE A 1 98 ? -2.586 3.073 10.712 1.00 93.62 98 PHE A N 1
ATOM 809 C CA . PHE A 1 98 ? -3.259 4.169 11.409 1.00 93.62 98 PHE A CA 1
ATOM 810 C C . PHE A 1 98 ? -4.376 3.716 12.362 1.00 93.62 98 PHE A C 1
ATOM 812 O O . PHE A 1 98 ? -4.660 4.409 13.327 1.00 93.62 98 PHE A O 1
ATOM 819 N N . ILE A 1 99 ? -5.043 2.593 12.081 1.00 91.69 99 ILE A N 1
ATOM 820 C CA . ILE A 1 99 ? -6.092 2.048 12.957 1.00 91.69 99 ILE A CA 1
ATOM 821 C C . ILE A 1 99 ? -5.496 1.175 14.077 1.00 91.69 99 ILE A C 1
ATOM 823 O O . ILE A 1 99 ? -6.098 1.039 15.142 1.00 91.69 99 ILE A O 1
ATOM 827 N N . ILE A 1 100 ? -4.373 0.502 13.811 1.00 91.44 100 ILE A N 1
ATOM 828 C CA . ILE A 1 100 ? -3.730 -0.432 14.746 1.00 91.44 100 ILE A CA 1
ATOM 829 C C . ILE A 1 100 ? -2.926 0.304 15.825 1.00 91.44 100 ILE A C 1
ATOM 831 O O . ILE A 1 100 ? -2.958 -0.155 16.978 1.00 91.44 100 ILE A O 1
ATOM 835 N N . ASP A 1 101 ? -2.197 1.347 15.409 1.00 83.44 101 ASP A N 1
ATOM 836 C CA . ASP A 1 101 ? -1.349 2.221 16.234 1.00 83.44 101 ASP A CA 1
ATOM 837 C C . ASP A 1 101 ? -2.195 3.075 17.193 1.00 83.44 101 ASP A C 1
ATOM 839 O O . ASP A 1 101 ? -1.852 3.101 18.398 1.00 83.44 101 ASP A O 1
#

Organism: NCBI:txid551991

pLDDT: mean 86.72, std 14.07, range [42.19, 97.88]